Protein AF-G4TQP9-F1 (afdb_monomer_lite)

Organism: Serendipita indica (strain DSM 11827) (NCBI:txid1109443)

Sequence (123 aa):
MRFAIFALLLTFSGLLASAAPLPRPATPKGIHEAALREHQEKAAFHHAEAVDNRNSAQAHLTKLEEAKKSGDQRKIVFHQSRHDAHVQQERFHLDEHARHQAAATYHAQQLAHLKFRSIDELD

Radius of gyration: 28.33 Å; chains: 1; bounding box: 55×60×77 Å

Secondary structure (DSSP, 8-state):
--SSSSTTTTTHHHHHGGGS-------HHHHHHHHHHHHHHHHHHHHHHHHHHHHHHHHHHHHHHHHHHHT-HHHHHHHHHHHHHHHHHHHHHHHHHHHHHHHHHHHHHHHHHHHS--GGG--

Structure (mmCIF, N/CA/C/O backbone):
data_AF-G4TQP9-F1
#
_entry.id   AF-G4TQP9-F1
#
loop_
_atom_site.group_PDB
_atom_site.id
_atom_site.type_symbol
_atom_site.label_atom_id
_atom_site.label_alt_id
_atom_site.label_comp_id
_atom_site.label_asym_id
_atom_site.label_entity_id
_atom_site.label_seq_id
_atom_site.pdbx_PDB_ins_code
_atom_site.Cartn_x
_atom_site.Cartn_y
_atom_site.Cartn_z
_atom_site.occupancy
_atom_site.B_iso_or_equiv
_atom_site.auth_seq_id
_atom_site.auth_comp_id
_atom_site.auth_asym_id
_atom_site.auth_atom_id
_atom_site.pdbx_PDB_model_num
ATOM 1 N N . MET A 1 1 ? -9.835 49.421 -47.687 1.00 46.31 1 MET A N 1
ATOM 2 C CA . MET A 1 1 ? -8.565 48.667 -47.554 1.00 46.31 1 MET A CA 1
ATOM 3 C C . MET A 1 1 ? -8.488 47.902 -46.222 1.00 46.31 1 MET A C 1
ATOM 5 O O . MET A 1 1 ? -7.634 48.220 -45.408 1.00 46.31 1 MET A O 1
ATOM 9 N N . ARG A 1 2 ? -9.371 46.928 -45.938 1.00 51.81 2 ARG A N 1
ATOM 10 C CA . ARG A 1 2 ? -9.315 46.171 -44.658 1.00 51.81 2 ARG A CA 1
ATOM 11 C C . ARG A 1 2 ? -9.759 44.699 -44.730 1.00 51.81 2 ARG A C 1
ATOM 13 O O . ARG A 1 2 ? -10.020 44.105 -43.698 1.00 51.81 2 ARG A O 1
ATOM 20 N N . PHE A 1 3 ? -9.815 44.092 -45.918 1.00 45.25 3 PHE A N 1
ATOM 21 C CA . PHE A 1 3 ? -10.268 42.695 -46.065 1.00 45.25 3 PHE A CA 1
ATOM 22 C C . PHE A 1 3 ? -9.217 41.733 -46.640 1.00 45.25 3 PHE A C 1
ATOM 24 O O . PHE A 1 3 ? -9.461 40.537 -46.698 1.00 45.25 3 PHE A O 1
ATOM 31 N N . ALA A 1 4 ? -8.024 42.214 -47.004 1.00 47.28 4 ALA A N 1
ATOM 32 C CA . ALA A 1 4 ? -6.986 41.374 -47.615 1.00 47.28 4 ALA A CA 1
ATOM 33 C C . ALA A 1 4 ? -6.025 40.705 -46.607 1.00 47.28 4 ALA A C 1
ATOM 35 O O . ALA A 1 4 ? -5.211 39.880 -46.999 1.00 47.28 4 ALA A O 1
ATOM 36 N N . ILE A 1 5 ? -6.103 41.042 -45.313 1.00 50.22 5 ILE A N 1
ATOM 37 C CA . ILE A 1 5 ? -5.117 40.602 -44.304 1.00 50.22 5 ILE A CA 1
ATOM 38 C C . ILE A 1 5 ? -5.520 39.280 -43.622 1.00 50.22 5 ILE A C 1
ATOM 40 O O . ILE A 1 5 ? -4.660 38.538 -43.161 1.00 50.22 5 ILE A O 1
ATOM 44 N N . PHE A 1 6 ? -6.808 38.923 -43.605 1.00 46.44 6 PHE A N 1
ATOM 45 C CA . PHE A 1 6 ? -7.279 37.740 -42.869 1.00 46.44 6 PHE A CA 1
ATOM 46 C C . PHE A 1 6 ? -7.094 36.408 -43.610 1.00 46.44 6 PHE A C 1
ATOM 48 O O . PHE A 1 6 ? -7.001 35.367 -42.966 1.00 46.44 6 PHE A O 1
ATOM 55 N N . ALA A 1 7 ? -6.985 36.416 -44.941 1.00 46.12 7 ALA A N 1
ATOM 56 C CA . ALA A 1 7 ? -6.826 35.184 -45.719 1.00 46.12 7 ALA A CA 1
ATOM 57 C C . ALA A 1 7 ? -5.395 34.612 -45.681 1.00 46.12 7 ALA A C 1
ATOM 59 O O . ALA A 1 7 ? -5.207 33.427 -45.934 1.00 46.12 7 ALA A O 1
ATOM 60 N N . LEU A 1 8 ? -4.390 35.426 -45.334 1.00 45.56 8 LEU A N 1
ATOM 61 C CA . LEU A 1 8 ? -2.986 34.997 -45.324 1.00 45.56 8 LEU A CA 1
ATOM 62 C C . LEU A 1 8 ? -2.551 34.338 -44.002 1.00 45.56 8 LEU A C 1
ATOM 64 O O . LEU A 1 8 ? -1.500 33.708 -43.947 1.00 45.56 8 LEU A O 1
ATOM 68 N N . LEU A 1 9 ? -3.350 34.472 -42.936 1.00 49.47 9 LEU A N 1
ATOM 69 C CA . LEU A 1 9 ? -3.036 33.908 -41.617 1.00 49.47 9 LEU A CA 1
ATOM 70 C C . LEU A 1 9 ? -3.571 32.479 -41.429 1.00 49.47 9 LEU A C 1
ATOM 72 O O . LEU A 1 9 ? -2.998 31.718 -40.657 1.00 49.47 9 LEU A O 1
ATOM 76 N N . LEU A 1 10 ? -4.617 32.081 -42.159 1.00 48.47 10 LEU A N 1
ATOM 77 C CA . LEU A 1 10 ? -5.207 30.739 -42.042 1.00 48.47 10 LEU A CA 1
ATOM 78 C C . LEU A 1 10 ? -4.460 29.658 -42.840 1.00 48.47 10 LEU A C 1
ATOM 80 O O . LEU A 1 10 ? -4.559 28.480 -42.509 1.00 48.47 10 LEU A O 1
ATOM 84 N N . THR A 1 11 ? -3.664 30.028 -43.844 1.00 47.44 11 THR A N 1
ATOM 85 C CA . THR A 1 11 ? -2.835 29.076 -44.605 1.00 47.44 11 THR A CA 1
ATOM 86 C C . THR A 1 11 ? -1.537 28.692 -43.892 1.00 47.44 11 THR A C 1
ATOM 88 O O . THR A 1 11 ? -0.994 27.624 -44.165 1.00 47.44 11 THR A O 1
ATOM 91 N N . PHE A 1 12 ? -1.060 29.486 -42.926 1.00 46.66 12 PHE A N 1
ATOM 92 C CA . PHE A 1 12 ? 0.147 29.156 -42.155 1.00 46.66 12 PHE A CA 1
ATOM 93 C C . PHE A 1 12 ? -0.099 28.173 -41.002 1.00 46.66 12 PHE A C 1
ATOM 95 O O . PHE A 1 12 ? 0.817 27.457 -40.601 1.00 46.66 12 PHE A O 1
ATOM 102 N N . SER A 1 13 ? -1.329 28.067 -40.492 1.00 49.19 13 SER A N 1
ATOM 103 C CA . SER A 1 13 ? -1.648 27.134 -39.401 1.00 49.19 13 SER A CA 1
ATOM 104 C C . SER A 1 13 ? -1.687 25.666 -39.846 1.00 49.19 13 SER A C 1
ATOM 106 O O . SER A 1 13 ? -1.477 24.780 -39.023 1.00 49.19 13 SER A O 1
ATOM 108 N N . GLY A 1 14 ? -1.903 25.391 -41.138 1.00 46.81 14 GLY A N 1
ATOM 109 C CA . GLY A 1 14 ? -1.886 24.024 -41.675 1.00 46.81 14 GLY A CA 1
ATOM 110 C C . GLY A 1 14 ? -0.480 23.420 -41.784 1.00 46.81 14 GLY A C 1
ATOM 111 O O . GLY A 1 14 ? -0.308 22.219 -41.599 1.00 46.81 14 GLY A O 1
ATOM 112 N N . LEU A 1 15 ? 0.543 24.248 -42.022 1.00 45.53 15 LEU A N 1
ATOM 113 C CA . LEU A 1 15 ? 1.932 23.798 -42.194 1.00 45.53 15 LEU A CA 1
ATOM 114 C C . LEU A 1 15 ? 2.685 23.591 -40.870 1.00 45.53 15 LEU A C 1
ATOM 116 O O . LEU A 1 15 ? 3.659 22.844 -40.838 1.00 45.53 15 LEU A O 1
ATOM 120 N N . LEU A 1 16 ? 2.215 24.176 -39.765 1.00 46.84 16 LEU A N 1
ATOM 121 C CA . LEU A 1 16 ? 2.800 23.970 -38.431 1.00 46.84 16 LEU A CA 1
ATOM 122 C C . LEU A 1 16 ? 2.305 22.693 -37.731 1.00 46.84 16 LEU A C 1
ATOM 124 O O . LEU A 1 16 ? 2.966 22.211 -36.815 1.00 46.84 16 LEU A O 1
ATOM 128 N N . ALA A 1 17 ? 1.200 22.093 -38.184 1.00 48.75 17 ALA A N 1
ATOM 129 C CA . ALA A 1 17 ? 0.728 20.807 -37.662 1.00 48.75 17 ALA A CA 1
ATOM 130 C C . ALA A 1 17 ? 1.538 19.602 -38.190 1.00 48.75 17 ALA A C 1
ATOM 132 O O . ALA A 1 17 ? 1.492 18.524 -37.603 1.00 48.75 17 ALA A O 1
ATOM 133 N N . SER A 1 18 ? 2.318 19.776 -39.265 1.00 48.97 18 SER A N 1
ATOM 134 C CA . SER A 1 18 ? 3.108 18.698 -39.887 1.00 48.97 18 SER A CA 1
ATOM 135 C C . SER A 1 18 ? 4.478 18.462 -39.232 1.00 48.97 18 SER A C 1
ATOM 137 O O . SER A 1 18 ? 5.196 17.552 -39.643 1.00 48.97 18 SER A O 1
ATOM 139 N N . ALA A 1 19 ? 4.862 19.271 -38.241 1.00 54.38 19 ALA A N 1
ATOM 140 C CA . ALA A 1 19 ? 6.136 19.138 -37.532 1.00 54.38 19 ALA A CA 1
ATOM 141 C C . ALA A 1 19 ? 6.002 18.423 -36.179 1.00 54.38 19 ALA A C 1
ATOM 143 O O . ALA A 1 19 ? 6.982 18.342 -35.440 1.00 54.38 19 ALA A O 1
ATOM 144 N N . ALA A 1 20 ? 4.817 17.895 -35.840 1.00 60.56 20 ALA A N 1
ATOM 145 C CA . ALA A 1 20 ? 4.724 16.941 -34.746 1.00 60.56 20 ALA A CA 1
ATOM 146 C C . ALA A 1 20 ? 5.556 15.715 -35.155 1.00 60.56 20 ALA A C 1
ATOM 148 O O . ALA A 1 20 ? 5.217 15.071 -36.153 1.00 60.56 20 ALA A O 1
ATOM 149 N N . PRO A 1 21 ? 6.673 15.410 -34.465 1.00 61.72 21 PRO A N 1
ATOM 150 C CA . PRO A 1 21 ? 7.455 14.235 -34.799 1.00 61.72 21 PRO A CA 1
ATOM 151 C C . PRO A 1 21 ? 6.520 13.033 -34.724 1.00 61.72 21 PRO A C 1
ATOM 153 O O . PRO A 1 21 ? 5.850 12.835 -33.708 1.00 61.72 21 PRO A O 1
ATOM 156 N N . LEU A 1 22 ? 6.454 12.257 -35.811 1.00 58.94 22 LEU A N 1
ATOM 157 C CA . LEU A 1 22 ? 5.742 10.983 -35.810 1.00 58.94 22 LEU A CA 1
ATOM 158 C C . LEU A 1 22 ? 6.185 10.213 -34.560 1.00 58.94 22 LEU A C 1
ATOM 160 O O . LEU A 1 22 ? 7.395 10.189 -34.288 1.00 58.94 22 LEU A O 1
ATOM 164 N N . PRO A 1 23 ? 5.252 9.635 -33.778 1.00 61.56 23 PRO A N 1
ATOM 165 C CA . PRO A 1 23 ? 5.621 8.854 -32.610 1.00 61.56 23 PRO A CA 1
ATOM 166 C C . PRO A 1 23 ? 6.635 7.817 -33.076 1.00 61.56 23 PRO A C 1
ATOM 168 O O . PRO A 1 23 ? 6.340 6.985 -33.937 1.00 61.56 23 PRO A O 1
ATOM 171 N N . ARG A 1 24 ? 7.875 7.945 -32.590 1.00 62.06 24 ARG A N 1
ATOM 172 C CA . ARG A 1 24 ? 8.936 7.016 -32.970 1.00 62.06 24 ARG A CA 1
ATOM 173 C C . ARG A 1 24 ? 8.438 5.616 -32.615 1.00 62.06 24 ARG A C 1
ATOM 175 O O . ARG A 1 24 ? 7.878 5.465 -31.525 1.00 62.06 24 ARG A O 1
ATOM 182 N N . PRO A 1 25 ? 8.620 4.611 -33.489 1.00 61.03 25 PRO A N 1
ATOM 183 C CA . PRO A 1 25 ? 8.290 3.241 -33.131 1.00 61.03 25 PRO A CA 1
ATOM 184 C C . PRO A 1 25 ? 8.988 2.934 -31.808 1.00 61.03 25 PRO A C 1
ATOM 186 O O . PRO A 1 25 ? 10.192 3.171 -31.667 1.00 61.03 25 PRO A O 1
ATOM 189 N N . ALA A 1 26 ? 8.204 2.531 -30.809 1.00 73.44 26 ALA A N 1
ATOM 190 C CA . ALA A 1 26 ? 8.707 2.360 -29.460 1.00 73.44 26 ALA A CA 1
ATOM 191 C C . ALA A 1 26 ? 9.819 1.305 -29.495 1.00 73.44 26 ALA A C 1
ATOM 193 O O . ALA A 1 26 ? 9.588 0.151 -29.854 1.00 73.44 26 ALA A O 1
ATOM 194 N N . THR A 1 27 ? 11.051 1.716 -29.190 1.00 85.50 27 THR A N 1
ATOM 195 C CA . THR A 1 27 ? 12.163 0.769 -29.124 1.00 85.50 27 THR A CA 1
ATOM 196 C C . THR A 1 27 ? 11.932 -0.151 -27.927 1.00 85.50 27 THR A C 1
ATOM 198 O O . THR A 1 27 ? 11.422 0.318 -26.905 1.00 85.50 27 THR A O 1
ATOM 201 N N . PRO A 1 28 ? 12.337 -1.432 -27.989 1.00 85.56 28 PRO A N 1
ATOM 202 C CA . PRO A 1 28 ? 12.222 -2.331 -26.841 1.00 85.56 28 PRO A CA 1
ATOM 203 C C . PRO A 1 28 ? 12.803 -1.710 -25.563 1.00 85.56 28 PRO A C 1
ATOM 205 O O . PRO A 1 28 ? 12.164 -1.718 -24.515 1.00 85.56 28 PRO A O 1
ATOM 208 N N . LYS A 1 29 ? 13.962 -1.044 -25.676 1.00 88.31 29 LYS A N 1
ATOM 20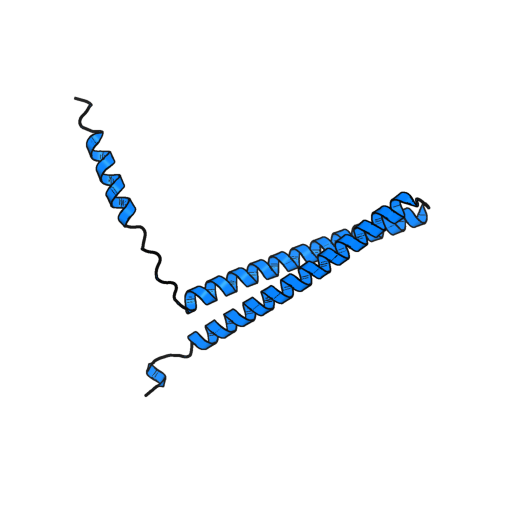9 C CA . LYS A 1 29 ? 14.575 -0.287 -24.578 1.00 88.31 29 LYS A CA 1
ATOM 210 C C . LYS A 1 29 ? 13.649 0.804 -24.023 1.00 88.31 29 LYS A C 1
ATOM 212 O O . LYS A 1 29 ? 13.425 0.837 -22.819 1.00 88.31 29 LYS A O 1
ATOM 217 N N . GLY A 1 30 ? 13.084 1.658 -24.879 1.00 87.69 30 GLY A N 1
ATOM 218 C CA . GLY A 1 30 ? 12.187 2.733 -24.447 1.00 87.69 30 GLY A CA 1
ATOM 219 C C . GLY A 1 30 ? 10.910 2.221 -23.771 1.00 87.69 30 GLY A C 1
ATOM 220 O O . GLY A 1 30 ? 10.450 2.824 -22.804 1.00 87.69 30 GLY A O 1
ATOM 221 N N . ILE A 1 31 ? 10.375 1.080 -24.223 1.00 91.38 31 ILE A N 1
ATOM 222 C CA . ILE A 1 31 ? 9.219 0.424 -23.591 1.00 91.38 31 ILE A CA 1
ATOM 223 C C . ILE A 1 31 ? 9.575 -0.032 -22.172 1.00 91.38 31 ILE A C 1
ATOM 225 O O . ILE A 1 31 ? 8.842 0.269 -21.232 1.00 91.38 31 ILE A O 1
ATOM 229 N N . HIS A 1 32 ? 10.704 -0.727 -21.992 1.00 93.69 32 HIS A N 1
ATOM 230 C CA . HIS A 1 32 ? 11.101 -1.200 -20.664 1.00 93.69 32 HIS A CA 1
ATOM 231 C C . HIS A 1 32 ? 11.501 -0.055 -19.719 1.00 93.69 32 HIS A C 1
ATOM 233 O O . HIS A 1 32 ? 11.220 -0.156 -18.530 1.00 93.69 32 HIS A O 1
ATOM 239 N N . GLU A 1 33 ? 12.090 1.041 -20.211 1.00 93.69 33 GLU A N 1
ATOM 240 C CA . GLU A 1 33 ? 12.373 2.242 -19.401 1.00 93.69 33 GLU A CA 1
ATOM 241 C C . GLU A 1 33 ? 11.089 2.921 -18.913 1.00 93.69 33 GLU A C 1
ATOM 243 O O . GLU A 1 33 ? 10.977 3.257 -17.732 1.00 93.69 33 GLU A O 1
ATOM 248 N N . ALA A 1 34 ? 10.105 3.093 -19.801 1.00 94.50 34 ALA A N 1
ATOM 249 C CA . ALA A 1 34 ? 8.819 3.677 -19.438 1.00 94.50 34 ALA A CA 1
ATOM 250 C C . ALA A 1 34 ? 8.075 2.808 -18.412 1.00 94.50 34 ALA A C 1
ATOM 252 O O . ALA A 1 34 ? 7.626 3.325 -17.391 1.00 94.50 34 ALA A O 1
ATOM 253 N N . ALA A 1 35 ? 8.015 1.494 -18.647 1.00 94.75 35 ALA A N 1
ATOM 254 C CA . ALA A 1 35 ? 7.355 0.551 -17.749 1.00 94.75 35 ALA A CA 1
ATOM 255 C C . ALA A 1 35 ? 8.071 0.416 -16.393 1.00 94.75 35 ALA A C 1
ATOM 257 O O . ALA A 1 35 ? 7.412 0.314 -15.360 1.00 94.75 35 ALA A O 1
ATOM 258 N N . LEU A 1 36 ? 9.411 0.469 -16.364 1.00 97.12 36 LEU A N 1
ATOM 259 C CA . LEU A 1 36 ? 10.178 0.512 -15.117 1.00 97.12 36 LEU A CA 1
ATOM 260 C C . LEU A 1 36 ? 9.760 1.713 -14.263 1.00 97.12 36 LEU A C 1
ATOM 262 O O . LEU A 1 36 ? 9.418 1.539 -13.094 1.00 97.12 36 LEU A O 1
ATOM 266 N N . ARG A 1 37 ? 9.763 2.915 -14.852 1.00 97.44 37 ARG A N 1
ATOM 267 C CA . ARG A 1 37 ? 9.381 4.143 -14.146 1.00 97.44 37 ARG A CA 1
ATOM 268 C C . ARG A 1 37 ? 7.938 4.073 -13.650 1.00 97.44 37 ARG A C 1
ATOM 270 O O . ARG A 1 37 ? 7.689 4.341 -12.480 1.00 97.44 37 ARG A O 1
ATOM 277 N N . GLU A 1 38 ? 7.011 3.658 -14.510 1.00 97.94 38 GLU A N 1
ATOM 278 C CA . GLU A 1 38 ? 5.596 3.524 -14.152 1.00 97.94 38 GLU A CA 1
ATOM 279 C C . GLU A 1 38 ? 5.398 2.574 -12.962 1.00 97.94 38 GLU A C 1
ATOM 281 O O . GLU A 1 38 ? 4.683 2.890 -12.011 1.00 97.94 38 GLU A O 1
ATOM 286 N N . HIS A 1 39 ? 6.045 1.408 -12.979 1.00 97.88 39 HIS A N 1
ATOM 287 C CA . HIS A 1 39 ? 5.929 0.452 -11.884 1.00 97.88 39 HIS A CA 1
ATOM 288 C C . HIS A 1 39 ? 6.598 0.935 -10.595 1.00 97.88 39 HIS A C 1
ATOM 290 O O . HIS A 1 39 ? 6.070 0.666 -9.520 1.00 97.88 39 HIS A O 1
ATOM 296 N N . GLN A 1 40 ? 7.694 1.693 -10.670 1.00 98.62 40 GLN A N 1
ATOM 297 C CA . GLN A 1 40 ? 8.291 2.329 -9.491 1.00 98.62 40 GLN A CA 1
ATOM 298 C C . GLN A 1 40 ? 7.356 3.374 -8.869 1.00 98.62 40 GLN A C 1
ATOM 300 O O . GLN A 1 40 ? 7.181 3.389 -7.651 1.00 98.62 40 GLN A O 1
ATOM 305 N N . GLU A 1 41 ? 6.717 4.208 -9.691 1.00 98.50 41 GLU A N 1
ATOM 306 C CA . GLU A 1 41 ? 5.738 5.201 -9.234 1.00 98.50 41 GLU A CA 1
ATOM 307 C C . GLU A 1 41 ? 4.522 4.526 -8.584 1.00 98.50 41 GLU A C 1
ATOM 309 O O . GLU A 1 41 ? 4.120 4.903 -7.482 1.00 98.50 41 GLU A O 1
ATOM 314 N N . LYS A 1 42 ? 3.983 3.468 -9.205 1.00 98.44 42 LYS A N 1
ATOM 315 C CA . LYS A 1 42 ? 2.876 2.681 -8.637 1.00 98.44 42 LYS A CA 1
ATOM 316 C C . LYS A 1 42 ? 3.263 1.977 -7.338 1.00 98.44 42 LYS A C 1
ATOM 318 O O . LYS A 1 42 ? 2.478 1.973 -6.391 1.00 98.44 42 LYS A O 1
ATOM 323 N N . ALA A 1 43 ? 4.469 1.415 -7.258 1.00 98.31 43 ALA A N 1
ATOM 324 C CA . ALA A 1 43 ? 4.967 0.808 -6.028 1.00 98.31 43 ALA A CA 1
ATOM 325 C C . ALA A 1 43 ? 5.060 1.850 -4.903 1.00 98.31 43 ALA A C 1
ATOM 327 O O . ALA A 1 43 ? 4.595 1.592 -3.793 1.00 98.31 43 ALA A O 1
ATOM 328 N N . ALA A 1 44 ? 5.612 3.035 -5.179 1.00 98.69 44 ALA A N 1
ATOM 329 C CA . ALA A 1 44 ? 5.704 4.116 -4.200 1.00 98.69 44 ALA A CA 1
ATOM 330 C C . ALA A 1 44 ? 4.320 4.607 -3.744 1.00 98.69 44 ALA A C 1
ATOM 332 O O . ALA A 1 44 ? 4.105 4.786 -2.545 1.00 98.69 44 ALA A O 1
ATOM 333 N N . PHE A 1 45 ? 3.377 4.759 -4.679 1.00 98.69 45 PHE A N 1
ATOM 334 C CA . PHE A 1 45 ? 1.991 5.118 -4.381 1.00 98.69 45 PHE A CA 1
ATOM 335 C C . PHE A 1 45 ? 1.344 4.116 -3.421 1.00 98.69 45 PHE A C 1
ATOM 337 O O . PHE A 1 45 ? 0.882 4.496 -2.349 1.00 98.69 45 PHE A O 1
ATOM 344 N N . HIS A 1 46 ? 1.378 2.822 -3.746 1.00 98.62 46 HIS A N 1
ATOM 345 C CA . HIS A 1 46 ? 0.782 1.807 -2.881 1.00 98.62 46 HIS A CA 1
ATOM 346 C C . HIS A 1 46 ? 1.478 1.691 -1.525 1.00 98.62 46 HIS A C 1
ATOM 348 O O . HIS A 1 46 ? 0.819 1.475 -0.513 1.00 98.62 46 HIS A O 1
ATOM 354 N N . HIS A 1 47 ? 2.791 1.903 -1.460 1.00 98.75 47 HIS A N 1
ATOM 355 C CA . HIS A 1 47 ? 3.473 1.977 -0.173 1.00 98.75 47 HIS A CA 1
ATOM 356 C C . HIS A 1 47 ? 2.974 3.159 0.677 1.00 98.75 47 HIS A C 1
ATOM 358 O O . HIS A 1 47 ? 2.753 2.998 1.876 1.00 98.75 47 HIS A O 1
ATOM 364 N N . ALA A 1 48 ? 2.763 4.335 0.076 1.00 98.75 48 ALA A N 1
ATOM 365 C CA . ALA A 1 48 ? 2.211 5.492 0.779 1.00 98.75 48 ALA A CA 1
ATOM 366 C C . ALA A 1 48 ? 0.786 5.224 1.298 1.00 98.75 48 ALA A C 1
ATOM 368 O O . ALA A 1 48 ? 0.512 5.479 2.470 1.00 98.75 48 ALA A O 1
ATOM 369 N N . GLU A 1 49 ? -0.080 4.625 0.477 1.00 98.81 49 GLU A N 1
ATOM 370 C CA . GLU A 1 49 ? -1.441 4.231 0.876 1.00 98.81 49 GLU A CA 1
ATOM 371 C C . GLU A 1 49 ? -1.446 3.180 2.000 1.00 98.81 49 GLU A C 1
ATOM 373 O O . GLU A 1 49 ? -2.278 3.232 2.908 1.00 98.81 49 GLU A O 1
ATOM 378 N N . ALA A 1 50 ? -0.501 2.233 1.991 1.00 98.75 50 ALA A N 1
ATOM 379 C CA . ALA A 1 50 ? -0.350 1.268 3.079 1.00 98.75 50 ALA A CA 1
ATOM 380 C C . ALA A 1 50 ? 0.023 1.954 4.404 1.00 98.75 50 ALA A C 1
ATOM 382 O O . ALA A 1 50 ? -0.533 1.628 5.454 1.00 98.75 50 ALA A O 1
ATOM 383 N N . VAL A 1 51 ? 0.936 2.931 4.359 1.00 98.81 51 VAL A N 1
ATOM 384 C CA . VAL A 1 51 ? 1.322 3.723 5.537 1.00 98.81 51 VAL A CA 1
ATOM 385 C C . VAL A 1 51 ? 0.140 4.536 6.066 1.00 98.81 51 VAL A C 1
ATOM 387 O O . VAL A 1 51 ? -0.086 4.551 7.277 1.00 98.81 51 VAL A O 1
ATOM 390 N N . ASP A 1 52 ? -0.638 5.171 5.190 1.00 98.75 52 ASP A N 1
ATOM 391 C CA . ASP A 1 52 ? -1.821 5.932 5.602 1.00 98.75 52 ASP A CA 1
ATOM 392 C C . ASP A 1 52 ? -2.885 5.036 6.258 1.00 98.75 52 ASP A C 1
ATOM 394 O O . ASP A 1 52 ? -3.386 5.335 7.347 1.00 98.75 52 ASP A O 1
ATOM 398 N N . ASN A 1 53 ? -3.149 3.868 5.668 1.00 98.62 53 ASN A N 1
ATOM 399 C CA . ASN A 1 53 ? -4.066 2.887 6.241 1.00 98.62 53 ASN A CA 1
ATOM 400 C C . ASN A 1 53 ? -3.592 2.366 7.600 1.00 98.62 53 ASN A C 1
ATOM 402 O O . ASN A 1 53 ? -4.396 2.273 8.528 1.00 98.62 53 ASN A O 1
ATOM 406 N N . ARG A 1 54 ? -2.292 2.102 7.770 1.00 98.81 54 ARG A N 1
ATOM 407 C CA . ARG A 1 54 ? -1.724 1.737 9.077 1.00 98.81 54 ARG A CA 1
ATOM 408 C C . ARG A 1 54 ? -1.965 2.829 10.120 1.00 98.81 54 ARG A C 1
ATOM 410 O O . ARG A 1 54 ? -2.387 2.536 11.240 1.00 98.81 54 ARG A O 1
ATOM 417 N N . ASN A 1 55 ? -1.716 4.088 9.761 1.00 98.75 55 ASN A N 1
ATOM 418 C CA . ASN A 1 55 ? -1.922 5.224 10.659 1.00 98.75 55 ASN A CA 1
ATOM 419 C C . ASN A 1 55 ? -3.401 5.368 11.049 1.00 98.75 55 ASN A C 1
ATOM 421 O O . ASN A 1 55 ? -3.723 5.539 12.228 1.00 98.75 55 ASN A O 1
ATOM 425 N N . SER A 1 56 ? -4.307 5.224 10.081 1.00 98.69 56 SER A N 1
ATOM 426 C CA . SER A 1 56 ? -5.755 5.254 10.304 1.00 98.69 56 SER A CA 1
ATOM 427 C C . SER A 1 56 ? -6.235 4.090 11.177 1.00 98.69 56 SER A C 1
ATOM 429 O O . SER A 1 56 ? -7.022 4.296 12.108 1.00 98.69 56 SER A O 1
ATOM 431 N N . ALA A 1 57 ? -5.714 2.878 10.959 1.00 98.75 57 ALA A N 1
ATOM 432 C CA . ALA A 1 57 ? -5.974 1.729 11.822 1.00 98.75 57 ALA A CA 1
ATOM 433 C C . ALA A 1 57 ? -5.544 2.021 13.268 1.00 98.75 57 ALA A C 1
ATOM 435 O O . ALA A 1 57 ? -6.338 1.849 14.194 1.00 98.75 57 ALA 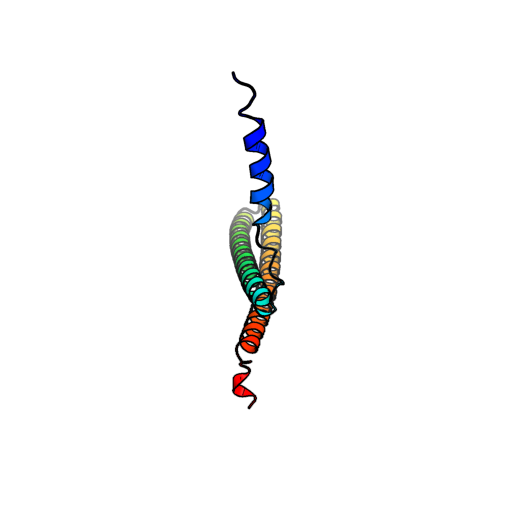A O 1
ATOM 436 N N . GLN A 1 58 ? -4.334 2.550 13.469 1.00 98.81 58 GLN A N 1
ATOM 437 C CA . GLN A 1 58 ? -3.813 2.887 14.796 1.00 98.81 58 GLN A CA 1
ATOM 438 C C . GLN A 1 58 ? -4.646 3.970 15.505 1.00 98.81 58 GLN A C 1
ATOM 440 O O . GLN A 1 58 ? -4.883 3.895 16.719 1.00 98.81 58 GLN A O 1
ATOM 445 N N . ALA A 1 59 ? -5.131 4.965 14.761 1.00 98.69 59 ALA A N 1
ATOM 446 C CA . ALA A 1 59 ? -6.031 5.981 15.295 1.00 98.69 59 ALA A CA 1
ATOM 447 C C . ALA A 1 59 ? -7.351 5.353 15.774 1.00 98.69 59 ALA A C 1
ATOM 449 O O . ALA A 1 59 ? -7.806 5.625 16.889 1.00 98.69 59 ALA A O 1
ATOM 450 N N . HIS A 1 60 ? -7.938 4.453 14.981 1.00 98.62 60 HIS A N 1
ATOM 451 C CA . HIS A 1 60 ? -9.146 3.729 15.374 1.00 98.62 60 HIS A CA 1
ATOM 452 C C . HIS A 1 60 ? -8.925 2.767 16.540 1.00 98.62 60 HIS A C 1
ATOM 454 O O . HIS A 1 60 ? -9.796 2.684 17.403 1.00 98.62 60 HIS A O 1
ATOM 460 N N . LEU A 1 61 ? -7.763 2.120 16.633 1.00 98.69 61 LEU A N 1
ATOM 461 C CA . LEU A 1 61 ? -7.399 1.294 17.784 1.00 98.69 61 LEU A CA 1
ATOM 462 C C . LEU A 1 61 ? -7.354 2.124 19.072 1.00 98.69 61 LEU A C 1
ATOM 464 O O . LEU A 1 61 ? -7.919 1.731 20.088 1.00 98.69 61 LEU A O 1
ATOM 468 N N . THR A 1 62 ? -6.772 3.323 19.018 1.00 98.69 62 THR A N 1
ATOM 469 C CA . THR A 1 62 ? -6.772 4.254 20.159 1.00 98.69 62 THR A CA 1
ATOM 470 C C . THR A 1 62 ? -8.200 4.605 20.594 1.00 98.69 62 THR A C 1
ATOM 472 O O . THR A 1 62 ? -8.529 4.529 21.778 1.00 98.69 62 THR A O 1
ATOM 475 N N . LYS A 1 63 ? -9.085 4.927 19.639 1.00 98.56 63 LYS A N 1
ATOM 476 C CA . LYS A 1 63 ? -10.495 5.250 19.926 1.00 98.56 63 LYS A CA 1
ATOM 477 C C . LYS A 1 63 ? -11.317 4.057 20.404 1.00 98.56 63 LYS A C 1
ATOM 479 O O . LYS A 1 63 ? -12.218 4.225 21.224 1.00 98.56 63 LYS A O 1
ATOM 484 N N . LEU A 1 64 ? -10.991 2.858 19.940 1.00 98.62 64 LEU A N 1
ATOM 485 C CA . LEU A 1 64 ? -11.555 1.617 20.448 1.00 98.62 64 LEU A CA 1
ATOM 486 C C . LEU A 1 64 ? -11.211 1.427 21.931 1.00 98.62 64 LEU A C 1
ATOM 488 O O . LEU A 1 64 ? -12.104 1.133 22.722 1.00 98.62 64 LEU A O 1
ATOM 492 N N . GLU A 1 65 ? -9.954 1.636 22.326 1.00 98.56 65 GLU A N 1
ATOM 493 C CA . GLU A 1 65 ? -9.538 1.521 23.730 1.00 98.56 65 GLU A CA 1
ATOM 494 C C . GLU A 1 65 ? -10.195 2.583 24.626 1.00 98.56 65 GLU A C 1
ATOM 496 O O . GLU A 1 65 ? -10.607 2.285 25.748 1.00 98.56 65 GLU A O 1
ATOM 501 N N . GLU A 1 66 ? -10.374 3.811 24.128 1.00 98.50 66 GLU A N 1
ATOM 502 C CA . GLU A 1 66 ? -11.172 4.840 24.812 1.00 98.50 66 GLU A CA 1
ATOM 503 C C . GLU A 1 66 ? -12.635 4.392 25.005 1.00 98.50 66 GLU A C 1
ATOM 505 O O . GLU A 1 66 ? -13.177 4.502 26.107 1.00 98.50 66 GLU A O 1
ATOM 510 N N . ALA A 1 67 ? -13.267 3.835 23.966 1.00 98.31 67 ALA A N 1
ATOM 511 C CA . ALA A 1 67 ? -14.650 3.358 24.021 1.00 98.31 67 ALA A CA 1
ATOM 512 C C . ALA A 1 67 ? -14.834 2.151 24.957 1.00 98.31 67 ALA A C 1
ATOM 514 O O . ALA A 1 67 ? -15.843 2.063 25.661 1.00 98.31 67 ALA A O 1
ATOM 515 N N . LYS A 1 68 ? -13.848 1.243 25.009 1.00 98.38 68 LYS A N 1
ATOM 516 C CA . LYS A 1 68 ? -13.815 0.127 25.969 1.00 98.38 68 LYS A CA 1
ATOM 517 C C . LYS A 1 68 ? -13.790 0.635 27.407 1.00 98.38 68 LYS A C 1
ATOM 519 O O . LYS A 1 68 ? -14.551 0.140 28.232 1.00 98.38 68 LYS A O 1
ATOM 524 N N . LYS A 1 69 ? -12.980 1.659 27.699 1.00 98.31 69 LYS A N 1
ATOM 525 C CA . LYS A 1 69 ? -12.914 2.277 29.036 1.00 98.31 69 LYS A CA 1
ATOM 526 C C . LYS A 1 69 ? -14.229 2.938 29.445 1.00 98.31 69 LYS A C 1
ATOM 528 O O . LYS A 1 69 ? -14.578 2.897 30.619 1.00 98.31 69 LYS A O 1
ATOM 533 N N . SER A 1 70 ? -14.958 3.535 28.500 1.00 97.50 70 SER A N 1
ATOM 534 C CA . SER A 1 70 ? -16.258 4.159 28.777 1.00 97.50 70 SER A CA 1
ATOM 535 C C . SER A 1 70 ? -17.437 3.177 28.771 1.00 97.50 70 SER A C 1
ATOM 537 O O . SER A 1 70 ? -18.547 3.578 29.109 1.00 97.50 70 SER A O 1
ATOM 539 N N . GLY A 1 71 ? -17.238 1.929 28.331 1.00 97.94 71 GLY A N 1
ATOM 540 C CA . GLY A 1 71 ? -18.307 0.940 28.156 1.00 97.94 71 GLY A CA 1
ATOM 541 C C . GLY A 1 71 ? -19.290 1.250 27.016 1.00 97.94 71 GLY A C 1
ATOM 542 O O . GLY A 1 71 ? -20.402 0.724 27.007 1.00 97.94 71 GLY A O 1
ATOM 543 N N . ASP A 1 72 ? -18.923 2.103 26.050 1.00 98.25 72 ASP A N 1
ATOM 544 C CA . ASP A 1 72 ? -19.818 2.465 24.940 1.00 98.25 72 ASP A CA 1
ATOM 545 C C . ASP A 1 72 ? -19.754 1.401 23.837 1.00 98.25 72 ASP A C 1
ATOM 547 O O . ASP A 1 72 ? -18.943 1.471 22.910 1.00 98.25 72 ASP A O 1
ATOM 551 N N . GLN A 1 73 ? -20.639 0.406 23.929 1.00 98.38 73 GLN A N 1
ATOM 552 C CA . GLN A 1 73 ? -20.648 -0.742 23.021 1.00 98.38 73 GLN A CA 1
ATOM 553 C C . GLN A 1 73 ? -20.802 -0.354 21.542 1.00 98.38 73 GLN A C 1
ATOM 555 O O . GLN A 1 73 ? -20.243 -1.021 20.670 1.00 98.38 73 GLN A O 1
ATOM 560 N N . ARG A 1 74 ? -21.525 0.732 21.232 1.00 98.44 74 ARG A N 1
ATOM 561 C CA . ARG A 1 74 ? -21.707 1.177 19.840 1.00 98.44 74 ARG A CA 1
ATOM 562 C C . ARG A 1 74 ? -20.391 1.685 19.264 1.00 98.44 74 ARG A C 1
ATOM 564 O O . ARG A 1 74 ? -20.033 1.317 18.145 1.00 98.44 74 ARG A O 1
ATOM 571 N N . LYS A 1 75 ? -19.652 2.486 20.036 1.00 98.50 75 LYS A N 1
ATOM 572 C CA . LYS A 1 75 ? -18.332 2.984 19.626 1.00 98.50 75 LYS A CA 1
ATOM 573 C C . LYS A 1 75 ? -17.291 1.875 19.543 1.00 98.50 75 LYS A C 1
ATOM 575 O O . LYS A 1 75 ? -16.475 1.909 18.626 1.00 98.50 75 LYS A O 1
ATOM 580 N N . ILE A 1 76 ? -17.347 0.886 20.437 1.00 98.69 76 ILE A N 1
ATOM 581 C CA . ILE A 1 76 ? -16.470 -0.294 20.383 1.00 98.69 76 ILE A CA 1
ATOM 582 C C . ILE A 1 76 ? -16.633 -1.006 19.037 1.00 98.69 76 ILE A C 1
ATOM 584 O O . ILE A 1 76 ? -15.662 -1.156 18.301 1.00 98.69 76 ILE A O 1
ATOM 588 N N . VAL A 1 77 ? -17.863 -1.385 18.674 1.00 98.56 77 VAL A N 1
ATOM 589 C CA . VAL A 1 77 ? -18.127 -2.095 17.410 1.00 98.56 77 VAL A CA 1
ATOM 590 C C . VAL A 1 77 ? -17.725 -1.247 16.203 1.00 98.56 77 VAL A C 1
ATOM 592 O O . VAL A 1 77 ? -17.087 -1.750 15.279 1.00 98.56 77 VAL A O 1
ATOM 595 N N . PHE A 1 78 ? -18.050 0.048 16.221 1.00 98.62 78 PHE A N 1
ATOM 596 C CA . PHE A 1 78 ? -17.700 0.959 15.135 1.00 98.62 78 PHE A CA 1
ATOM 597 C C . PHE A 1 78 ? -16.183 1.070 14.930 1.00 98.62 78 PHE A C 1
ATOM 599 O O . PHE A 1 78 ? -15.698 0.879 13.816 1.00 98.62 78 PHE A O 1
ATOM 606 N N . HIS A 1 79 ? -15.422 1.364 15.987 1.00 98.50 79 HIS A N 1
ATOM 607 C CA . HIS A 1 79 ? -13.977 1.548 15.872 1.00 98.50 79 HIS A CA 1
ATOM 608 C C . HIS A 1 79 ? -13.235 0.240 15.601 1.00 98.50 79 HIS A C 1
ATOM 610 O O . HIS A 1 79 ? -12.278 0.262 14.832 1.00 98.50 79 HIS A O 1
ATOM 616 N N . GLN A 1 80 ? -13.708 -0.891 16.134 1.00 98.75 80 GLN A N 1
ATOM 617 C CA . GLN A 1 80 ? -13.182 -2.213 15.784 1.00 98.75 80 GLN A CA 1
ATOM 618 C C . GLN A 1 80 ? -13.347 -2.490 14.285 1.00 98.75 80 GLN A C 1
ATOM 620 O O . GLN A 1 80 ? -12.374 -2.786 13.601 1.00 98.75 80 GLN A O 1
ATOM 625 N N . SER A 1 81 ? -14.558 -2.305 13.746 1.00 98.75 81 SER A N 1
ATOM 626 C CA . SER A 1 81 ? -14.820 -2.520 12.319 1.00 98.75 81 SER A CA 1
ATOM 627 C C . SER A 1 81 ? -13.961 -1.619 11.425 1.00 98.75 81 SER A C 1
ATOM 629 O O . SER A 1 81 ? -13.465 -2.073 10.395 1.00 98.75 81 SER A O 1
ATOM 631 N N . ARG A 1 82 ? -13.750 -0.356 11.818 1.00 98.69 82 ARG A N 1
ATOM 632 C CA . ARG A 1 82 ? -12.895 0.577 11.068 1.00 98.69 82 ARG A CA 1
ATOM 633 C C . ARG A 1 82 ? -11.419 0.205 11.133 1.00 98.69 82 ARG A C 1
ATOM 635 O O . ARG A 1 82 ? -10.764 0.223 10.097 1.00 98.69 82 ARG A O 1
ATOM 642 N N . HIS A 1 83 ? -10.915 -0.161 12.310 1.00 98.69 83 HIS A N 1
ATOM 643 C CA . HIS A 1 83 ? -9.561 -0.689 12.463 1.00 98.69 83 HIS A CA 1
ATOM 644 C C . HIS A 1 83 ? -9.339 -1.887 11.532 1.00 98.69 83 HIS A C 1
ATOM 646 O O . HIS A 1 83 ? -8.406 -1.881 10.732 1.00 98.69 83 HIS A O 1
ATOM 652 N N . ASP A 1 84 ? -10.238 -2.871 11.570 1.00 98.75 84 ASP A N 1
ATOM 653 C CA . ASP A 1 84 ? -10.092 -4.100 10.788 1.00 98.75 84 ASP A CA 1
ATOM 654 C C . ASP A 1 84 ? -10.162 -3.836 9.280 1.00 98.75 84 ASP A C 1
ATOM 656 O O . ASP A 1 84 ? -9.428 -4.461 8.511 1.00 98.75 84 ASP A O 1
ATOM 660 N N . ALA A 1 85 ? -10.997 -2.884 8.850 1.00 98.75 85 ALA A N 1
ATOM 661 C CA . ALA A 1 85 ? -11.064 -2.457 7.456 1.00 98.75 85 ALA A CA 1
ATOM 662 C C . ALA A 1 85 ? -9.748 -1.816 6.986 1.00 98.75 85 ALA A C 1
ATOM 664 O O . ALA A 1 85 ? -9.239 -2.180 5.927 1.00 98.75 85 ALA A O 1
ATOM 665 N N . HIS A 1 86 ? -9.161 -0.912 7.776 1.00 98.69 86 HIS A N 1
ATOM 666 C CA . HIS A 1 86 ? -7.887 -0.282 7.423 1.00 98.69 86 HIS A CA 1
ATOM 667 C C . HIS A 1 86 ? -6.714 -1.268 7.444 1.00 98.69 86 HIS A C 1
ATOM 669 O O . HIS A 1 86 ? -5.870 -1.213 6.558 1.00 98.69 86 HIS A O 1
ATOM 675 N N . VAL A 1 87 ? -6.689 -2.234 8.369 1.00 98.88 87 VAL A N 1
ATOM 676 C CA . VAL A 1 87 ? -5.683 -3.315 8.354 1.00 98.88 87 VAL A CA 1
ATOM 677 C C . VAL A 1 87 ? -5.793 -4.163 7.082 1.00 98.88 87 VAL A C 1
ATOM 679 O O . VAL A 1 87 ? -4.781 -4.576 6.516 1.00 98.88 87 VAL A O 1
ATOM 682 N N . GLN A 1 88 ? -7.010 -4.431 6.599 1.00 98.75 88 GLN A N 1
ATOM 683 C CA . GLN A 1 88 ? -7.200 -5.141 5.330 1.00 98.75 88 GLN A CA 1
ATOM 684 C C . GLN A 1 88 ? -6.730 -4.309 4.130 1.00 98.75 88 GLN A C 1
ATOM 686 O O . GLN A 1 88 ? -6.069 -4.852 3.245 1.00 98.75 88 GLN A O 1
ATOM 691 N N . GLN A 1 89 ? -7.017 -3.005 4.112 1.00 98.75 89 GLN A N 1
ATOM 692 C CA . GLN A 1 89 ? -6.549 -2.105 3.053 1.00 98.75 89 GLN A CA 1
ATOM 693 C C . GLN A 1 89 ? -5.025 -1.929 3.059 1.00 98.75 89 GLN A C 1
ATOM 695 O O . GLN A 1 89 ? -4.412 -1.959 1.995 1.00 98.75 89 GLN A O 1
ATOM 700 N N . GLU A 1 90 ? -4.395 -1.832 4.234 1.00 98.75 90 GLU A N 1
ATOM 701 C CA . GLU A 1 90 ? -2.934 -1.832 4.365 1.00 98.75 90 GLU A CA 1
ATOM 702 C C . GLU A 1 90 ? -2.335 -3.071 3.694 1.00 98.75 90 GLU A C 1
ATOM 704 O O . GLU A 1 90 ? -1.444 -2.948 2.857 1.00 98.75 90 GLU A O 1
ATOM 709 N N . ARG A 1 91 ? -2.843 -4.267 4.022 1.00 98.81 91 ARG A N 1
ATOM 710 C CA . ARG A 1 91 ? -2.355 -5.526 3.437 1.00 98.81 91 ARG A CA 1
ATOM 711 C C . ARG A 1 91 ? -2.509 -5.546 1.923 1.00 98.81 91 ARG A C 1
ATOM 713 O O . ARG A 1 91 ? -1.552 -5.862 1.227 1.00 98.81 91 ARG A O 1
ATOM 720 N N . PHE A 1 92 ? -3.679 -5.149 1.425 1.00 98.75 92 PHE A N 1
ATOM 721 C CA . PHE A 1 92 ? -3.923 -5.042 -0.010 1.00 98.75 92 PHE A CA 1
ATOM 722 C C . PHE A 1 92 ? -2.882 -4.144 -0.691 1.00 98.75 92 PHE A C 1
ATOM 724 O O . PHE A 1 92 ? -2.271 -4.537 -1.683 1.00 98.75 92 PHE A O 1
ATOM 731 N N . HIS A 1 93 ? -2.627 -2.960 -0.136 1.00 98.75 93 HIS A N 1
ATOM 732 C CA . HIS A 1 93 ? -1.656 -2.032 -0.701 1.00 98.75 93 HIS A CA 1
ATOM 733 C C . HIS A 1 93 ? -0.208 -2.519 -0.585 1.00 98.75 93 HIS A C 1
ATOM 735 O O . HIS A 1 93 ? 0.575 -2.296 -1.506 1.00 98.75 93 HIS A O 1
ATOM 741 N N . LEU A 1 94 ? 0.157 -3.243 0.475 1.00 98.88 94 LEU A N 1
ATOM 742 C CA . LEU A 1 94 ? 1.468 -3.895 0.557 1.00 98.88 94 LEU A CA 1
ATOM 743 C C . LEU A 1 94 ? 1.635 -4.985 -0.514 1.00 98.88 94 LEU A C 1
ATOM 745 O O . LEU A 1 94 ? 2.704 -5.080 -1.121 1.00 98.88 94 LEU A O 1
ATOM 749 N N . ASP A 1 95 ? 0.583 -5.750 -0.804 1.00 98.75 95 ASP A N 1
ATOM 750 C CA . ASP A 1 95 ? 0.604 -6.764 -1.862 1.00 98.75 95 ASP A CA 1
ATOM 751 C C . ASP A 1 95 ? 0.714 -6.134 -3.261 1.00 98.75 95 ASP A C 1
ATOM 753 O O . ASP A 1 95 ? 1.450 -6.640 -4.113 1.00 98.75 95 ASP A O 1
ATOM 757 N N . GLU A 1 96 ? 0.005 -5.029 -3.521 1.00 98.75 96 GLU A N 1
ATOM 758 C CA . GLU A 1 96 ? 0.139 -4.261 -4.772 1.00 98.75 96 GLU A CA 1
ATOM 759 C C . GLU A 1 96 ? 1.533 -3.632 -4.903 1.00 98.75 96 GLU A C 1
ATOM 761 O O . GLU A 1 96 ? 2.151 -3.706 -5.968 1.00 98.75 96 GLU A O 1
ATOM 766 N N . HIS A 1 97 ? 2.066 -3.062 -3.816 1.00 98.50 97 HIS A N 1
ATOM 767 C CA . HIS A 1 97 ? 3.432 -2.545 -3.772 1.00 98.50 97 HIS A CA 1
ATOM 768 C C . HIS A 1 97 ? 4.437 -3.632 -4.161 1.00 98.50 97 HIS A C 1
ATOM 770 O O . HIS A 1 97 ? 5.252 -3.417 -5.058 1.00 98.50 97 HIS A O 1
ATOM 776 N N . ALA A 1 98 ? 4.351 -4.816 -3.545 1.00 98.75 98 ALA A N 1
ATOM 777 C CA . ALA A 1 98 ? 5.245 -5.931 -3.840 1.00 98.75 98 ALA A CA 1
ATOM 778 C C . ALA A 1 98 ? 5.142 -6.384 -5.305 1.00 98.75 98 ALA A C 1
ATOM 780 O O . ALA A 1 98 ? 6.163 -6.622 -5.956 1.00 98.75 98 ALA A O 1
ATOM 781 N N . ARG A 1 99 ? 3.923 -6.446 -5.857 1.00 98.75 99 ARG A N 1
ATOM 782 C CA . ARG A 1 99 ? 3.694 -6.788 -7.270 1.00 98.75 99 ARG A CA 1
ATOM 783 C C . ARG A 1 99 ? 4.320 -5.772 -8.218 1.00 98.75 99 ARG A C 1
ATOM 785 O O . ARG A 1 99 ? 5.019 -6.160 -9.155 1.00 98.75 99 ARG A O 1
ATOM 792 N N . HIS A 1 100 ? 4.130 -4.481 -7.966 1.00 98.44 100 HIS A N 1
ATOM 793 C CA . HIS A 1 100 ? 4.740 -3.436 -8.782 1.00 98.44 100 HIS A CA 1
ATOM 794 C C . HIS A 1 100 ? 6.257 -3.362 -8.622 1.00 98.44 100 HIS A C 1
ATOM 796 O O . HIS A 1 100 ? 6.959 -3.179 -9.615 1.00 98.44 100 HIS A O 1
ATOM 802 N N . GLN A 1 101 ? 6.783 -3.600 -7.422 1.00 98.69 101 GLN A N 1
ATOM 803 C CA . GLN A 1 101 ? 8.221 -3.684 -7.197 1.00 98.69 101 GLN A CA 1
ATOM 804 C C . GLN A 1 101 ? 8.840 -4.850 -7.983 1.00 98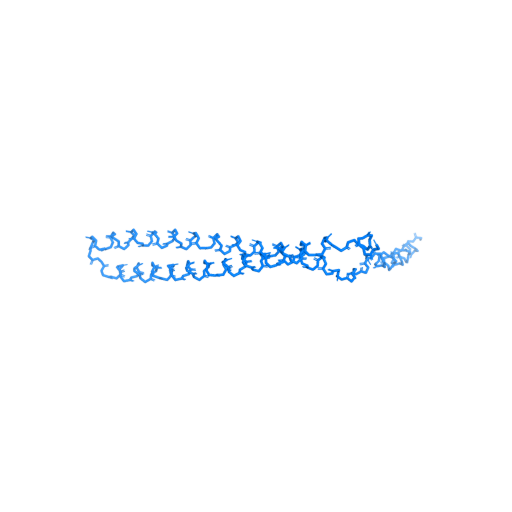.69 101 GLN A C 1
ATOM 806 O O . GLN A 1 101 ? 9.864 -4.669 -8.641 1.00 98.69 101 GLN A O 1
ATOM 811 N N . ALA A 1 102 ? 8.198 -6.022 -7.989 1.00 98.56 102 ALA A N 1
ATOM 812 C CA . ALA A 1 102 ? 8.646 -7.170 -8.776 1.00 98.56 102 ALA A CA 1
ATOM 813 C C . ALA A 1 102 ? 8.614 -6.886 -10.289 1.00 98.56 102 ALA A C 1
ATOM 815 O O . ALA A 1 102 ? 9.568 -7.208 -11.000 1.00 98.56 102 ALA A O 1
ATOM 816 N N . ALA A 1 103 ? 7.558 -6.231 -10.783 1.00 98.31 103 ALA A N 1
ATOM 817 C CA . ALA A 1 103 ? 7.467 -5.813 -12.181 1.00 98.31 103 ALA A CA 1
ATOM 818 C C . ALA A 1 103 ? 8.570 -4.802 -12.548 1.00 98.31 103 ALA A C 1
ATOM 820 O O . ALA A 1 103 ? 9.239 -4.956 -13.570 1.00 98.31 103 ALA A O 1
ATOM 821 N N . ALA A 1 104 ? 8.833 -3.815 -11.688 1.00 97.94 104 ALA A N 1
ATOM 822 C CA . ALA A 1 104 ? 9.950 -2.890 -11.856 1.00 97.94 104 ALA A CA 1
ATOM 823 C C . ALA A 1 104 ? 11.290 -3.644 -11.936 1.00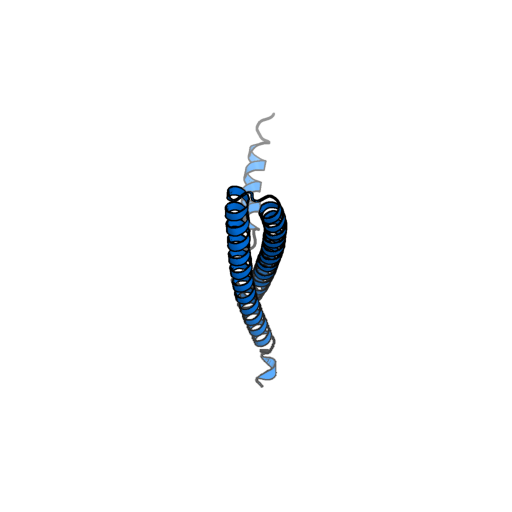 97.94 104 ALA A C 1
ATOM 825 O O . ALA A 1 104 ? 12.072 -3.416 -12.859 1.00 97.94 104 ALA A O 1
ATOM 826 N N . THR A 1 105 ? 11.543 -4.604 -11.040 1.00 98.31 105 THR A N 1
ATOM 827 C CA . THR A 1 105 ? 12.749 -5.446 -11.097 1.00 98.31 105 THR A CA 1
ATOM 828 C C . THR A 1 105 ? 12.862 -6.203 -12.420 1.00 98.31 105 THR A C 1
ATOM 830 O O . THR A 1 105 ? 13.939 -6.208 -13.019 1.00 98.31 105 THR A O 1
ATOM 833 N N . TYR A 1 106 ? 11.767 -6.780 -12.921 1.00 97.50 106 TYR A N 1
ATOM 834 C CA . TYR A 1 106 ? 11.749 -7.440 -14.227 1.00 97.50 106 TYR A CA 1
ATOM 835 C C . TYR A 1 106 ? 12.156 -6.483 -15.358 1.00 97.50 106 TYR A C 1
ATOM 837 O O . TYR A 1 106 ? 13.055 -6.793 -16.141 1.00 97.50 106 TYR A O 1
ATOM 845 N N . HIS A 1 107 ? 11.562 -5.288 -15.429 1.00 96.94 107 HIS A N 1
ATOM 846 C CA . HIS A 1 107 ? 11.915 -4.310 -16.463 1.00 96.94 107 HIS A CA 1
ATOM 847 C C . HIS A 1 107 ? 13.368 -3.828 -16.343 1.00 96.94 107 HIS A C 1
ATOM 849 O O . HIS A 1 107 ? 14.045 -3.676 -17.360 1.00 96.94 107 HIS A O 1
ATOM 855 N N . ALA A 1 108 ? 13.888 -3.664 -15.124 1.00 95.69 108 ALA A N 1
ATOM 856 C CA . ALA A 1 108 ? 15.295 -3.338 -14.900 1.00 95.69 108 ALA A CA 1
ATOM 857 C C . ALA A 1 108 ? 16.242 -4.438 -15.420 1.00 95.69 108 ALA A C 1
ATOM 859 O O . ALA A 1 108 ? 17.259 -4.127 -16.043 1.00 95.69 108 ALA A O 1
ATOM 860 N N . GLN A 1 109 ? 15.892 -5.715 -15.229 1.00 95.50 109 GLN A N 1
ATOM 861 C CA . GLN A 1 109 ? 16.650 -6.847 -15.774 1.00 95.50 109 GLN A CA 1
ATOM 862 C C . GLN A 1 109 ? 16.634 -6.855 -17.309 1.00 95.50 109 GLN A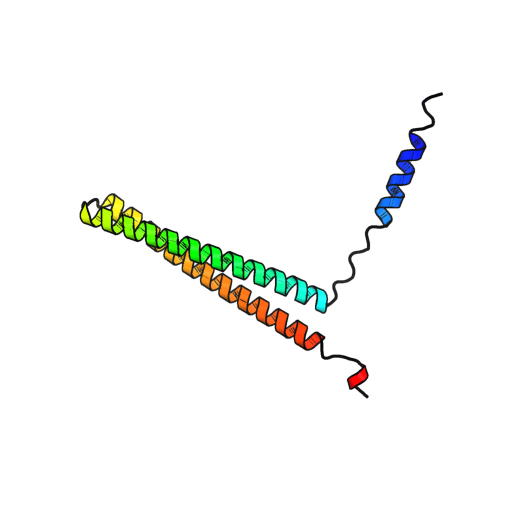 C 1
ATOM 864 O O . GLN A 1 109 ? 17.686 -7.002 -17.930 1.00 95.50 109 GLN A O 1
ATOM 869 N N . GLN A 1 110 ? 15.478 -6.615 -17.940 1.00 94.12 110 GLN A N 1
ATOM 870 C CA . GLN A 1 110 ? 15.386 -6.513 -19.405 1.00 94.12 110 GLN A CA 1
ATOM 871 C C . GLN A 1 110 ? 16.279 -5.398 -19.960 1.00 94.12 110 GLN A C 1
ATOM 873 O O . GLN A 1 110 ? 16.995 -5.594 -20.942 1.00 94.12 110 GLN A O 1
ATOM 878 N N . LEU A 1 111 ? 16.312 -4.242 -19.294 1.00 91.94 111 LEU A N 1
ATOM 879 C CA . LEU A 1 111 ? 17.202 -3.147 -19.677 1.00 91.94 111 LEU A CA 1
ATOM 880 C C . LEU A 1 111 ? 18.679 -3.500 -19.529 1.00 91.94 111 LEU A C 1
ATOM 882 O O . LEU A 1 111 ? 19.481 -3.056 -20.349 1.00 91.94 111 LEU A O 1
ATOM 886 N N . ALA A 1 112 ? 19.047 -4.290 -18.519 1.00 89.69 112 ALA A N 1
ATOM 887 C CA . ALA A 1 112 ? 20.407 -4.798 -18.395 1.00 89.69 112 ALA A CA 1
ATOM 888 C C . ALA A 1 112 ? 20.758 -5.697 -19.590 1.00 89.69 112 ALA A C 1
ATOM 890 O O . ALA A 1 112 ? 21.765 -5.451 -20.244 1.00 89.69 112 ALA A O 1
ATOM 891 N N . HIS A 1 113 ? 19.897 -6.651 -19.959 1.00 85.94 113 HIS A N 1
ATOM 892 C CA . HIS A 1 113 ? 20.126 -7.527 -21.117 1.00 85.94 113 HIS A CA 1
ATOM 893 C C . HIS A 1 113 ? 20.251 -6.770 -22.446 1.00 85.94 113 HIS A C 1
ATOM 895 O O . HIS A 1 113 ? 21.063 -7.138 -23.293 1.00 85.94 113 HIS A O 1
ATOM 901 N N . LEU A 1 114 ? 19.485 -5.691 -22.624 1.00 82.31 114 LEU A N 1
ATOM 902 C CA . LEU A 1 114 ? 19.548 -4.853 -23.824 1.00 82.31 114 LEU A CA 1
ATOM 903 C C . LEU A 1 114 ? 20.815 -3.982 -23.902 1.00 82.31 114 LEU A C 1
ATOM 905 O O . LEU A 1 114 ? 21.114 -3.465 -24.975 1.00 82.31 114 LEU A O 1
ATOM 909 N N . LYS A 1 115 ? 21.562 -3.805 -22.802 1.00 69.25 115 LYS A N 1
ATOM 910 C CA . LYS A 1 115 ? 22.842 -3.072 -22.798 1.00 69.25 115 LYS A CA 1
ATOM 911 C C . LYS A 1 115 ? 24.028 -3.914 -23.287 1.00 69.25 115 LYS A C 1
ATOM 913 O O . LYS A 1 115 ? 24.985 -3.328 -23.771 1.00 69.25 115 LYS A O 1
ATOM 918 N N . PHE A 1 116 ? 23.960 -5.245 -23.196 1.00 59.78 116 PHE A N 1
ATOM 919 C CA . PHE A 1 116 ? 25.075 -6.167 -23.492 1.00 59.78 116 PHE A CA 1
ATOM 920 C C . PHE A 1 116 ? 25.058 -6.764 -24.909 1.00 59.78 116 PHE A C 1
ATOM 922 O O . PHE A 1 116 ? 25.643 -7.811 -25.146 1.00 59.78 116 PHE A O 1
ATOM 929 N N . ARG A 1 117 ? 24.364 -6.144 -25.867 1.00 56.34 117 ARG A N 1
ATOM 930 C CA . ARG A 1 117 ? 24.446 -6.547 -27.280 1.00 56.34 117 ARG A CA 1
ATOM 931 C C . ARG A 1 117 ? 25.074 -5.421 -28.096 1.00 56.34 117 ARG A C 1
ATOM 933 O O . ARG A 1 117 ? 24.372 -4.749 -28.848 1.00 56.34 117 ARG A O 1
ATOM 940 N N . SER A 1 118 ? 26.370 -5.174 -27.910 1.00 50.84 118 SER A N 1
ATOM 941 C CA . SER A 1 118 ? 27.161 -4.522 -28.957 1.00 50.84 118 SER A CA 1
ATOM 942 C C . SER A 1 118 ? 27.426 -5.573 -30.041 1.00 50.84 118 SER A C 1
ATOM 944 O O . SER A 1 118 ? 27.721 -6.729 -29.754 1.00 50.84 118 SER A O 1
ATOM 946 N N . ILE A 1 119 ? 27.237 -5.193 -31.304 1.00 55.84 119 ILE A N 1
ATOM 947 C CA . ILE A 1 119 ? 27.548 -6.051 -32.460 1.00 55.84 119 ILE A CA 1
ATOM 948 C C . ILE A 1 119 ? 29.069 -6.283 -32.564 1.00 55.84 119 ILE A C 1
ATOM 950 O O . ILE A 1 119 ? 29.491 -7.280 -33.133 1.00 55.84 119 ILE A O 1
ATOM 954 N N . ASP A 1 120 ? 29.868 -5.425 -31.926 1.00 54.84 120 ASP A N 1
ATOM 955 C CA . ASP A 1 120 ? 31.333 -5.487 -31.904 1.00 54.84 120 ASP A CA 1
ATOM 956 C C . ASP A 1 120 ? 31.908 -6.625 -31.031 1.00 54.84 120 ASP A C 1
ATOM 958 O O . ASP A 1 120 ? 33.111 -6.853 -31.057 1.00 54.84 120 ASP A O 1
ATOM 962 N N . GLU A 1 121 ? 31.085 -7.341 -30.252 1.00 49.78 121 GLU A N 1
ATOM 963 C CA . GLU A 1 121 ? 31.509 -8.498 -29.434 1.00 49.78 121 GLU A CA 1
ATOM 964 C C . GLU A 1 121 ? 31.179 -9.861 -30.086 1.00 49.78 121 GLU A C 1
ATOM 966 O O . GLU A 1 121 ? 31.344 -10.906 -29.455 1.00 49.78 121 GLU A O 1
ATOM 971 N N . LEU A 1 122 ? 30.679 -9.865 -31.329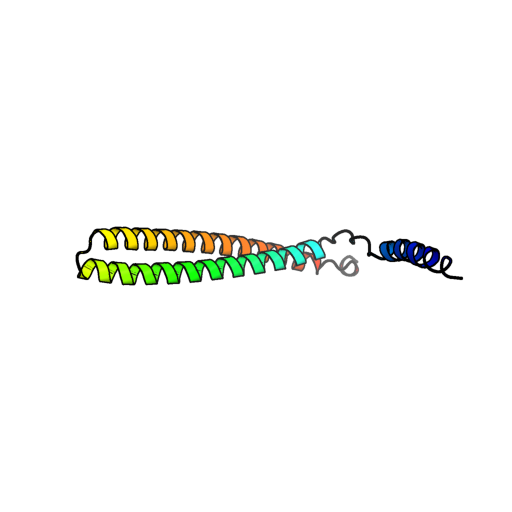 1.00 51.53 122 LEU A N 1
ATOM 972 C CA . LEU A 1 122 ? 30.297 -11.074 -32.077 1.00 51.53 122 LEU A CA 1
ATOM 973 C C . LEU A 1 122 ? 31.298 -11.498 -33.175 1.00 51.53 122 LEU A C 1
ATOM 975 O O . LEU A 1 122 ? 30.998 -12.466 -33.874 1.00 51.53 122 LEU A O 1
ATOM 979 N N . ASP A 1 123 ? 32.457 -10.837 -33.290 1.00 47.53 123 ASP A N 1
ATOM 980 C CA . ASP A 1 123 ? 33.572 -11.213 -34.187 1.00 47.53 123 ASP A CA 1
ATOM 981 C C . ASP A 1 123 ? 34.777 -11.791 -33.419 1.00 47.53 123 ASP A C 1
ATOM 983 O O . ASP A 1 123 ? 35.221 -11.168 -32.425 1.00 47.53 123 ASP A O 1
#

pLDDT: mean 84.46, std 20.57, range [45.25, 98.88]

Foldseek 3Di:
DPDPPVVVVVVVVVVVVVPPPDPPPQDLLNVLVVLLVVLQVLLVVLQVLLVVLQVQLVVLVVQLVVCVVVVPVVSVVVSVVSSVVSNVSSVVSNVSSVVSVVSSVVSVVVNVVVVPDDVVVVD